Protein AF-A0A329XIX3-F1 (afdb_monomer)

Foldseek 3Di:
DDPPPPADVVNVVVQLVQLLVLVVVCVVPDAPVPDFLVSSQVSGPDHSVVSCVNDVGVLLSLLVNVLVLLVVLLVVLLVQLPDADDPVVVVVSVVVSVVVRVSNVSVVVPDPVVSCVGPNPVSVVVSLVSSQSSLVSQLVSCCVRCVPDDPVVSCVSNDD

Nearest PDB structures (foldseek):
  5gp9-assembly1_A  TM=6.256E-01  e=2.757E-03  Halalkalibacterium halodurans C-125
  3vuq-assembly1_B  TM=6.065E-01  e=2.362E-03  Thermus thermophilus HB8
  4dw6-assembly1_A  TM=6.202E-01  e=1.734E-03  Mycobacterium tuberculosis
  5f27-assembly1_A-2  TM=6.309E-01  e=3.956E-03  Mycobacterium tuberculosis CDC1551
  4g12-assembly1_A  TM=5.996E-01  e=1.364E-02  Mycobacterium tuberculosis

Radius of gyration: 18.63 Å; Cα contacts (8 Å, |Δi|>4): 114; chains: 1; bounding box: 42×37×63 Å

Mean predicted aligned error: 6.27 Å

Solvent-accessible surface area (backbone atoms only — not comparable to full-atom values): 9383 Å² total; per-residue (Å²): 141,84,93,77,75,95,67,52,72,66,57,53,51,51,52,51,51,47,52,40,50,30,41,53,57,47,54,75,78,42,58,76,86,77,60,44,59,70,58,35,26,70,63,38,97,55,58,56,73,59,48,54,73,78,36,90,45,55,62,53,49,48,53,54,42,47,44,54,50,39,55,52,46,36,55,47,52,60,62,72,56,70,63,78,61,55,73,68,58,47,53,50,55,52,49,53,62,51,69,74,34,59,69,59,58,52,53,74,72,50,54,68,70,63,51,38,76,71,56,37,63,67,55,49,52,53,48,55,59,66,41,42,65,31,46,54,46,50,44,51,46,46,47,69,56,43,69,88,55,56,69,72,71,57,49,64,73,70,77,126

Secondary structure (DSSP, 8-state):
---S--S-HHHHHHHHHHHHHHHHHHHHHS-TTT--HHHHHHHSSS-HHHHHHH-SSHHHHHHHHHHHHHHHHHHHHHHHTSS---HHHHHHHHHHHHHT-HHHHHHHHS-HHHHHHHHHHHHHHHHHHHHHHHHHHHHHHHHHH-TTS-HHHHHGGG--

Structure (mmCIF, N/CA/C/O backbone):
data_AF-A0A329XIX3-F1
#
_entry.id   AF-A0A329XIX3-F1
#
loop_
_atom_site.group_PDB
_atom_site.id
_atom_site.type_symbol
_atom_site.label_atom_id
_atom_site.label_alt_id
_atom_site.label_comp_id
_atom_site.label_asym_id
_atom_site.label_entity_id
_atom_site.label_seq_id
_atom_site.pdbx_PDB_ins_code
_atom_site.Cartn_x
_atom_site.Cartn_y
_atom_site.Cartn_z
_atom_site.occupancy
_atom_site.B_iso_or_equiv
_atom_site.auth_seq_id
_atom_site.auth_comp_id
_atom_site.auth_asym_id
_atom_site.auth_atom_id
_atom_site.pdbx_PDB_model_num
ATOM 1 N N . MET A 1 1 ? -2.164 -19.946 37.770 1.00 35.50 1 MET A N 1
ATOM 2 C CA . MET A 1 1 ? -2.635 -20.420 36.449 1.00 35.50 1 MET A CA 1
ATOM 3 C C . MET A 1 1 ? -3.061 -19.169 35.685 1.00 35.50 1 MET A C 1
ATOM 5 O O . MET A 1 1 ? -4.073 -18.601 36.038 1.00 35.50 1 MET A O 1
ATOM 9 N N . GLY A 1 2 ? -2.256 -18.495 34.869 1.00 41.72 2 GLY A N 1
ATOM 10 C CA . GLY A 1 2 ? -1.514 -18.960 33.698 1.00 41.72 2 GLY A CA 1
ATOM 11 C C . GLY A 1 2 ? -2.043 -18.194 32.473 1.00 41.72 2 GLY A C 1
ATOM 12 O O . GLY A 1 2 ? -2.569 -18.816 31.566 1.00 41.72 2 GLY A O 1
ATOM 13 N N . ASN A 1 3 ? -2.002 -16.853 32.491 1.00 47.09 3 ASN A N 1
ATOM 14 C CA . ASN A 1 3 ? -2.608 -15.995 31.458 1.00 47.09 3 ASN A CA 1
ATOM 15 C C . ASN A 1 3 ? -1.539 -15.434 30.501 1.00 47.09 3 ASN A C 1
ATOM 17 O O . ASN A 1 3 ? -1.389 -14.228 30.326 1.00 47.09 3 ASN A O 1
ATOM 21 N N . VAL A 1 4 ? -0.715 -16.328 29.956 1.00 51.81 4 VAL A N 1
ATOM 22 C CA . VAL A 1 4 ? 0.477 -15.993 29.167 1.00 51.81 4 VAL A CA 1
ATOM 23 C C . VAL A 1 4 ? 0.329 -16.710 27.818 1.00 51.81 4 VAL A C 1
ATOM 25 O O . VAL A 1 4 ? 0.392 -17.934 27.807 1.00 51.81 4 VAL A O 1
ATOM 28 N N . ARG A 1 5 ? 0.132 -15.968 26.706 1.00 46.12 5 ARG A N 1
ATOM 29 C CA . ARG A 1 5 ? 0.003 -16.427 25.283 1.00 46.12 5 ARG A CA 1
ATOM 30 C C . ARG A 1 5 ? -1.405 -16.682 24.685 1.00 46.12 5 ARG A C 1
ATOM 32 O O . ARG A 1 5 ? -1.516 -17.436 23.727 1.00 46.12 5 ARG A O 1
ATOM 39 N N . ALA A 1 6 ? -2.482 -16.055 25.165 1.00 47.19 6 ALA A N 1
ATOM 40 C CA . ALA A 1 6 ? -3.853 -16.328 24.675 1.00 47.19 6 ALA A CA 1
ATOM 41 C C . ALA A 1 6 ? -4.229 -15.756 23.278 1.00 47.19 6 ALA A C 1
ATOM 43 O O . ALA A 1 6 ? -5.399 -15.786 22.907 1.00 47.19 6 ALA A O 1
ATOM 44 N N . ARG A 1 7 ? -3.271 -15.243 22.496 1.00 64.88 7 ARG A N 1
ATOM 45 C CA . ARG A 1 7 ? -3.422 -14.978 21.056 1.00 64.88 7 ARG A CA 1
ATOM 46 C C . ARG A 1 7 ? -2.130 -15.391 20.361 1.00 64.88 7 ARG A C 1
ATOM 48 O O . ARG A 1 7 ? -1.067 -14.890 20.716 1.00 64.88 7 ARG A O 1
ATOM 55 N N . THR A 1 8 ? -2.210 -16.319 19.422 1.00 84.12 8 THR A N 1
ATOM 56 C CA . THR A 1 8 ? -1.087 -16.710 18.562 1.00 84.12 8 THR A CA 1
ATOM 57 C C . THR A 1 8 ? -0.770 -15.586 17.571 1.00 84.12 8 THR A C 1
ATOM 59 O O . THR A 1 8 ? -1.658 -14.816 17.197 1.00 84.12 8 THR A O 1
ATOM 62 N N . ASP A 1 9 ? 0.476 -15.494 17.101 1.00 86.69 9 ASP A N 1
ATOM 63 C CA . ASP A 1 9 ? 0.869 -14.502 16.083 1.00 86.69 9 ASP A CA 1
ATOM 64 C C . ASP A 1 9 ? -0.004 -14.601 14.822 1.00 86.69 9 ASP A C 1
ATOM 66 O O . ASP A 1 9 ? -0.338 -13.594 14.199 1.00 86.69 9 ASP A O 1
ATOM 70 N N . ALA A 1 10 ? -0.459 -15.815 14.497 1.00 88.75 10 ALA A N 1
ATOM 71 C CA . ALA A 1 10 ? -1.394 -16.075 13.410 1.00 88.75 10 ALA A CA 1
ATOM 72 C C . ALA A 1 10 ? -2.760 -15.400 13.625 1.00 88.75 10 ALA A C 1
ATOM 74 O O . ALA A 1 10 ? -3.310 -14.814 12.696 1.00 88.75 10 ALA A O 1
ATOM 75 N N . GLU A 1 11 ? -3.305 -15.427 14.844 1.00 89.00 11 GLU A N 1
ATOM 76 C CA . GLU A 1 11 ? -4.566 -14.743 15.159 1.00 89.00 11 GLU A CA 1
ATOM 77 C C . GLU A 1 11 ? -4.406 -13.221 15.115 1.00 89.00 11 GLU A C 1
ATOM 79 O O . GLU A 1 11 ? -5.301 -12.518 14.648 1.00 89.00 11 GLU A O 1
ATOM 84 N N . VAL A 1 12 ? -3.262 -12.698 15.564 1.00 91.25 12 VAL A N 1
ATOM 85 C CA . VAL A 1 12 ? -2.936 -11.268 15.451 1.00 91.25 12 VAL A CA 1
ATOM 86 C C . VAL A 1 12 ? -2.862 -10.849 13.981 1.00 91.25 12 VAL A C 1
ATOM 88 O O . VAL A 1 12 ? -3.491 -9.859 13.603 1.00 91.25 12 VAL A O 1
ATOM 91 N N . ALA A 1 13 ? -2.159 -11.620 13.148 1.00 92.38 13 ALA A N 1
ATOM 92 C CA . ALA A 1 13 ? -2.049 -11.373 11.714 1.00 92.38 13 ALA A CA 1
ATOM 93 C C . ALA A 1 13 ? -3.412 -11.447 11.010 1.00 92.38 13 ALA A C 1
ATOM 95 O O . ALA A 1 13 ? -3.737 -10.563 10.219 1.00 92.38 13 ALA A O 1
ATOM 96 N N . ALA A 1 14 ? -4.245 -12.436 11.349 1.00 94.38 14 ALA A N 1
ATOM 97 C CA . ALA A 1 14 ? -5.592 -12.569 10.801 1.00 94.38 14 ALA A CA 1
ATOM 98 C C . ALA A 1 14 ? -6.477 -11.358 11.139 1.00 94.38 14 ALA A C 1
ATOM 100 O O . ALA A 1 14 ? -7.201 -10.865 10.277 1.00 94.38 14 ALA A O 1
ATOM 101 N N . ARG A 1 15 ? -6.387 -10.827 12.367 1.00 95.81 15 ARG A N 1
ATOM 102 C CA . ARG A 1 15 ? -7.130 -9.614 12.749 1.00 95.81 15 ARG A CA 1
ATOM 103 C C . ARG A 1 15 ? -6.624 -8.362 12.050 1.00 95.81 15 ARG A C 1
ATOM 105 O O . ARG A 1 15 ? -7.443 -7.541 11.651 1.00 95.81 15 ARG A O 1
ATOM 112 N N . ARG A 1 16 ? -5.310 -8.216 11.858 1.00 95.88 16 ARG A N 1
ATOM 113 C CA . ARG A 1 16 ? -4.773 -7.125 11.029 1.00 95.88 16 ARG A CA 1
ATOM 114 C C . ARG A 1 16 ? -5.286 -7.236 9.595 1.00 95.88 16 ARG A C 1
ATOM 116 O O . ARG A 1 16 ? -5.831 -6.264 9.090 1.00 95.88 16 ARG A O 1
ATOM 123 N N . ALA A 1 17 ? -5.207 -8.418 8.983 1.00 96.44 17 ALA A N 1
ATOM 124 C CA . ALA A 1 17 ? -5.696 -8.651 7.624 1.00 96.44 17 ALA A CA 1
ATOM 125 C C . ALA A 1 17 ? -7.179 -8.274 7.465 1.00 96.44 17 ALA A C 1
ATOM 127 O O . ALA A 1 17 ? -7.522 -7.530 6.553 1.00 96.44 17 ALA A O 1
ATOM 128 N N . GLU A 1 18 ? -8.028 -8.685 8.410 1.00 97.50 18 GLU A N 1
ATOM 129 C CA . GLU A 1 18 ? -9.447 -8.318 8.439 1.00 97.50 18 GLU A CA 1
ATOM 130 C C . GLU A 1 18 ? -9.669 -6.795 8.480 1.00 97.50 18 GLU A C 1
ATOM 132 O O . GLU A 1 18 ? -10.504 -6.265 7.747 1.00 97.50 18 GLU A O 1
ATOM 137 N N . ILE A 1 19 ? -8.910 -6.074 9.313 1.00 97.81 19 ILE A N 1
ATOM 138 C CA . ILE A 1 19 ? -8.989 -4.608 9.395 1.00 97.81 19 ILE A CA 1
ATOM 139 C C . ILE A 1 19 ? -8.563 -3.967 8.063 1.00 97.81 19 ILE A C 1
ATOM 141 O O . ILE A 1 19 ? -9.206 -3.016 7.606 1.00 97.81 19 ILE A O 1
ATOM 145 N N . LEU A 1 20 ? -7.515 -4.488 7.417 1.00 97.12 20 LEU A N 1
ATOM 146 C CA . LEU A 1 20 ? -7.054 -3.998 6.115 1.00 97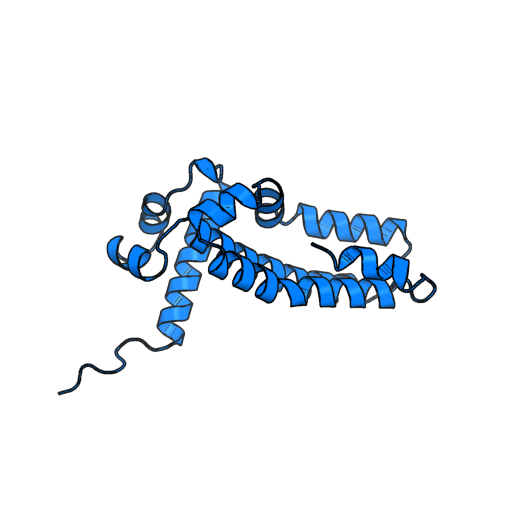.12 20 LEU A CA 1
ATOM 147 C C . LEU A 1 20 ? -8.087 -4.251 5.010 1.00 97.12 20 LEU A C 1
ATOM 149 O O . LEU A 1 20 ? -8.319 -3.369 4.185 1.00 97.12 20 LEU A O 1
ATOM 153 N N . ASP A 1 21 ? -8.752 -5.407 5.016 1.00 97.06 21 ASP A N 1
ATOM 154 C CA . ASP A 1 21 ? -9.814 -5.738 4.059 1.00 97.06 21 ASP A CA 1
ATOM 155 C C . ASP A 1 21 ? -11.035 -4.830 4.229 1.00 97.06 21 ASP A C 1
ATOM 157 O O . ASP A 1 21 ? -11.534 -4.264 3.253 1.00 97.06 21 ASP A O 1
ATOM 161 N N . ALA A 1 22 ? -11.470 -4.606 5.471 1.00 97.12 22 ALA A N 1
ATOM 162 C CA . ALA A 1 22 ? -12.540 -3.662 5.785 1.00 97.12 22 ALA A CA 1
ATOM 163 C C . ALA A 1 22 ? -12.206 -2.234 5.318 1.00 97.12 22 ALA A C 1
ATOM 165 O O . ALA A 1 22 ? -13.065 -1.522 4.789 1.00 97.12 22 ALA A O 1
ATOM 166 N N . THR A 1 23 ? -10.947 -1.826 5.482 1.00 95.75 23 THR A N 1
ATOM 167 C CA . THR A 1 23 ? -10.457 -0.507 5.063 1.00 95.75 23 THR A CA 1
ATOM 168 C C . THR A 1 23 ? -10.412 -0.381 3.543 1.00 95.75 23 THR A C 1
ATOM 170 O O . THR A 1 23 ? -10.933 0.594 3.002 1.00 95.75 23 THR A O 1
ATOM 173 N N . ALA A 1 24 ? -9.881 -1.383 2.838 1.00 94.69 24 ALA A N 1
ATOM 174 C CA . ALA A 1 24 ? -9.869 -1.419 1.376 1.00 94.69 24 ALA A CA 1
ATOM 175 C C . ALA A 1 24 ? -11.291 -1.352 0.793 1.00 94.69 24 ALA A C 1
ATOM 177 O O . ALA A 1 24 ? -11.539 -0.596 -0.145 1.00 94.69 24 ALA A O 1
ATOM 178 N N . ALA A 1 25 ? -12.245 -2.072 1.394 1.00 94.69 25 ALA A N 1
ATOM 179 C CA . ALA A 1 25 ? -13.647 -2.034 0.985 1.00 94.69 25 ALA A CA 1
ATOM 180 C C . ALA A 1 25 ? -14.285 -0.648 1.178 1.00 94.69 25 ALA A C 1
ATOM 182 O O . ALA A 1 25 ? -15.085 -0.219 0.353 1.00 94.69 25 ALA A O 1
ATOM 183 N N . LEU A 1 26 ? -13.940 0.076 2.248 1.00 94.75 26 LEU A N 1
ATOM 184 C CA . LEU A 1 26 ? -14.405 1.456 2.440 1.00 94.75 26 LEU A CA 1
ATOM 185 C C . LEU A 1 26 ? -13.824 2.404 1.390 1.00 94.75 26 LEU A C 1
ATOM 187 O O . LEU A 1 26 ? -14.555 3.209 0.828 1.00 94.75 26 LEU A O 1
ATOM 191 N N . LEU A 1 27 ? -12.533 2.286 1.088 1.00 91.44 27 LEU A N 1
ATOM 192 C CA . LEU A 1 27 ? -11.839 3.152 0.127 1.00 91.44 27 LEU A CA 1
ATOM 193 C C . LEU A 1 27 ? -12.231 2.888 -1.333 1.00 91.44 27 LEU A C 1
ATOM 195 O O . LEU A 1 27 ? -12.040 3.744 -2.198 1.00 91.44 27 LEU A O 1
ATOM 199 N N . ALA A 1 28 ? -12.812 1.722 -1.619 1.00 90.50 2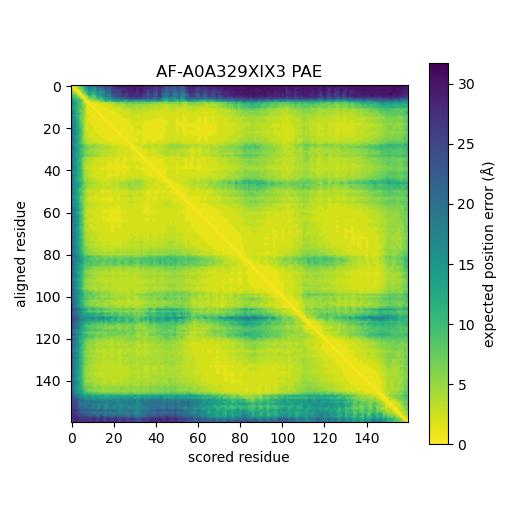8 ALA A N 1
ATOM 200 C CA . ALA A 1 28 ? -13.454 1.461 -2.902 1.00 90.50 28 ALA A CA 1
ATOM 201 C C . ALA A 1 28 ? -14.697 2.350 -3.107 1.00 90.50 28 ALA A C 1
ATOM 203 O O . ALA A 1 28 ? -14.959 2.794 -4.226 1.00 90.50 28 ALA A O 1
ATOM 204 N N . GLU A 1 29 ? -15.418 2.653 -2.026 1.00 90.44 29 GLU A N 1
ATOM 205 C CA . GLU A 1 29 ? -16.708 3.353 -2.031 1.00 90.44 29 GLU A CA 1
ATOM 206 C C . GLU A 1 29 ? -16.591 4.841 -1.652 1.00 90.44 29 GLU A C 1
ATOM 208 O O . GLU A 1 29 ? -17.466 5.633 -1.992 1.00 90.44 29 GLU A O 1
ATOM 213 N N . GLN A 1 30 ? -15.539 5.222 -0.925 1.00 88.75 30 GLN A N 1
ATOM 214 C CA . GLN A 1 30 ? -15.429 6.508 -0.233 1.00 88.75 30 GLN A CA 1
ATOM 215 C C . GLN A 1 30 ? -14.057 7.159 -0.443 1.00 88.75 30 GLN A C 1
ATOM 217 O O . GLN A 1 30 ? -13.062 6.494 -0.738 1.00 88.75 30 GLN A O 1
ATOM 222 N N . GLU A 1 31 ? -13.996 8.477 -0.261 1.00 85.75 31 GLU A N 1
ATOM 223 C CA . GLU A 1 31 ? -12.739 9.228 -0.238 1.00 85.75 31 GLU A CA 1
ATOM 224 C C . GLU A 1 31 ? -11.997 9.016 1.088 1.00 85.75 31 GLU A C 1
ATOM 226 O O . GLU A 1 31 ? -12.612 8.875 2.151 1.00 85.75 31 GLU A O 1
ATOM 231 N N . TYR A 1 32 ? -10.666 9.020 1.033 1.00 86.06 32 TYR A N 1
ATOM 232 C CA . TYR A 1 32 ? -9.779 8.754 2.169 1.00 86.06 32 TYR A CA 1
ATOM 233 C C . TYR A 1 32 ? -10.074 9.645 3.392 1.00 86.06 32 TYR A C 1
ATOM 235 O O . TYR A 1 32 ? -10.076 9.199 4.547 1.00 86.06 32 TYR A O 1
ATOM 243 N N . GLU A 1 33 ? -10.375 10.914 3.141 1.00 86.50 33 GLU A N 1
ATOM 244 C CA . GLU A 1 33 ? -10.675 11.940 4.132 1.00 86.50 33 GLU A CA 1
ATOM 245 C C . GLU A 1 33 ? -11.902 11.560 4.964 1.00 86.50 33 GLU A C 1
ATOM 247 O O . GLU A 1 33 ? -11.910 11.769 6.180 1.00 86.50 33 GLU A O 1
ATOM 252 N N . THR A 1 34 ? -12.891 10.932 4.324 1.00 89.94 34 THR A N 1
ATOM 253 C CA . THR A 1 34 ? -14.181 10.567 4.923 1.00 89.94 34 THR A CA 1
ATOM 254 C C . THR A 1 34 ? -14.137 9.256 5.711 1.00 89.94 34 THR A C 1
ATOM 256 O O . THR A 1 34 ? -14.940 9.052 6.626 1.00 89.94 34 THR A O 1
ATOM 259 N N . VAL A 1 35 ? -13.165 8.384 5.424 1.00 92.56 35 VAL A N 1
ATOM 260 C CA . VAL A 1 35 ? -12.969 7.132 6.164 1.00 92.56 35 VAL A CA 1
ATOM 261 C C . VAL A 1 35 ? -12.508 7.436 7.592 1.00 92.56 35 VAL A C 1
ATOM 263 O O . VAL A 1 35 ? -11.664 8.301 7.835 1.00 92.56 35 VAL A O 1
ATOM 266 N N . THR A 1 36 ? -13.057 6.702 8.564 1.00 94.69 36 THR A N 1
ATOM 267 C CA . THR A 1 36 ? -12.702 6.810 9.988 1.00 94.69 36 THR A CA 1
ATOM 268 C C . THR A 1 36 ? -12.455 5.432 10.595 1.00 94.69 36 THR A C 1
ATOM 270 O O . THR A 1 36 ? -13.060 4.449 10.168 1.00 94.69 36 THR A O 1
ATOM 273 N N . LEU A 1 37 ? -11.652 5.354 11.665 1.00 94.69 37 LEU A N 1
ATOM 274 C CA . LEU A 1 37 ? -11.482 4.110 12.435 1.00 94.69 37 LEU A CA 1
ATOM 275 C C . LEU A 1 37 ? -12.812 3.549 12.957 1.00 94.69 37 LEU A C 1
ATOM 277 O O . LEU A 1 37 ? -12.988 2.338 13.044 1.00 94.69 37 LEU A O 1
ATOM 281 N N . ALA A 1 38 ? -13.775 4.418 13.274 1.00 95.56 38 ALA A N 1
ATOM 282 C CA . ALA A 1 38 ? -15.105 3.989 13.687 1.00 95.56 38 ALA A CA 1
ATOM 283 C C . ALA A 1 38 ? -15.881 3.316 12.542 1.00 95.56 38 ALA A C 1
ATOM 285 O O . ALA A 1 38 ? -16.578 2.333 12.785 1.00 95.56 38 ALA A O 1
ATOM 286 N N . ALA A 1 39 ? -15.767 3.829 11.313 1.00 96.38 39 ALA A N 1
ATOM 287 C CA . ALA A 1 39 ? -16.365 3.212 10.131 1.00 96.38 39 ALA A CA 1
ATOM 288 C C . ALA A 1 39 ? -15.687 1.878 9.787 1.00 96.38 39 ALA A C 1
ATOM 290 O O . ALA A 1 39 ? -16.388 0.902 9.529 1.00 96.38 39 ALA A O 1
ATOM 291 N N . ILE A 1 40 ? -14.353 1.813 9.873 1.00 96.69 40 ILE A N 1
ATOM 292 C CA . ILE A 1 40 ? -13.580 0.574 9.691 1.00 96.69 40 ILE A CA 1
ATOM 293 C C . ILE A 1 40 ? -14.046 -0.479 10.700 1.00 96.69 40 ILE A C 1
ATOM 295 O O . ILE A 1 40 ? -14.461 -1.566 10.313 1.00 96.69 40 ILE A O 1
ATOM 299 N N . ALA A 1 41 ? -14.097 -0.124 11.986 1.00 95.88 41 ALA A N 1
ATOM 300 C CA . ALA A 1 41 ? -14.531 -1.037 13.035 1.00 95.88 41 ALA A CA 1
ATOM 301 C C . ALA A 1 41 ? -15.958 -1.568 12.850 1.00 95.88 41 ALA A C 1
ATOM 303 O O . ALA A 1 41 ? -16.230 -2.700 13.232 1.00 95.88 41 ALA A O 1
ATOM 304 N N . LYS A 1 42 ? -16.865 -0.784 12.251 1.00 96.31 42 LYS A N 1
ATOM 305 C CA . LYS A 1 42 ? -18.225 -1.244 11.924 1.00 96.31 42 LYS A CA 1
ATOM 306 C C . LYS A 1 42 ? -18.256 -2.304 10.818 1.00 96.31 42 LYS A C 1
ATOM 308 O O . LYS A 1 42 ? -19.228 -3.050 10.762 1.00 96.31 42 LYS A O 1
ATOM 313 N N . LYS A 1 43 ? -17.251 -2.349 9.935 1.00 96.19 43 LYS A N 1
ATOM 314 C CA . LYS A 1 43 ? -17.127 -3.370 8.882 1.00 96.19 43 LYS A CA 1
ATOM 315 C C . LYS A 1 43 ? -16.365 -4.622 9.352 1.00 96.19 43 LYS A C 1
ATOM 317 O O . LYS A 1 43 ? -16.424 -5.637 8.666 1.00 96.19 43 LYS A O 1
ATOM 322 N N . CYS A 1 44 ? -15.692 -4.580 10.502 1.00 96.31 44 CYS A N 1
ATOM 323 C CA . CYS A 1 44 ? -15.017 -5.743 11.081 1.00 96.31 44 CYS A CA 1
ATOM 324 C C . CYS A 1 44 ? -15.971 -6.606 11.930 1.00 96.31 44 CYS A C 1
ATOM 326 O O . CYS A 1 44 ? -16.942 -6.121 12.504 1.00 96.31 44 CYS A O 1
ATOM 328 N N . SER A 1 45 ? -15.640 -7.886 12.088 1.00 94.75 45 SER A N 1
ATOM 329 C CA . SER A 1 45 ? -16.295 -8.830 13.007 1.00 94.75 45 SER A CA 1
ATOM 330 C C . SER A 1 45 ? -15.904 -8.631 14.478 1.00 94.75 45 SER A C 1
ATOM 332 O O . SER 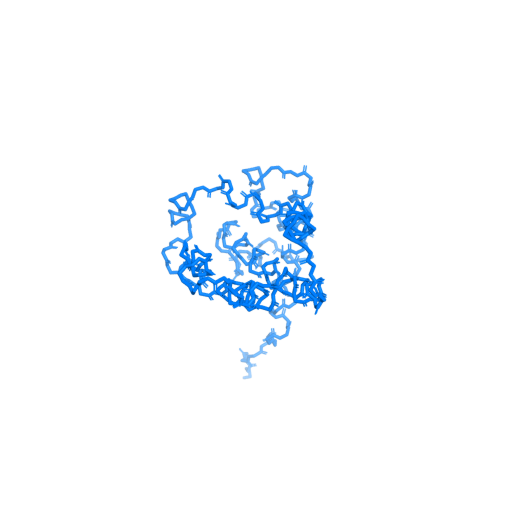A 1 45 ? -16.530 -9.205 15.370 1.00 94.75 45 SER A O 1
ATOM 334 N N . ILE A 1 46 ? -14.863 -7.838 14.751 1.00 90.69 46 ILE A N 1
ATOM 335 C CA . ILE A 1 46 ? -14.388 -7.538 16.107 1.00 90.69 46 ILE A CA 1
ATOM 336 C C . ILE A 1 46 ? -15.004 -6.261 16.671 1.00 90.69 46 ILE A C 1
ATOM 338 O O . ILE A 1 46 ? -15.325 -5.317 15.953 1.00 90.69 46 ILE A O 1
ATOM 342 N N . ALA A 1 47 ? -15.117 -6.209 17.999 1.00 89.00 47 ALA A N 1
ATOM 343 C CA . ALA A 1 47 ? -15.638 -5.042 18.692 1.00 89.00 47 ALA A CA 1
ATOM 344 C C . ALA A 1 47 ? -14.774 -3.797 18.438 1.00 89.00 47 ALA A C 1
ATOM 346 O O . ALA A 1 47 ? -13.547 -3.870 18.355 1.00 89.00 47 ALA A O 1
ATOM 347 N N . ARG A 1 48 ? -15.413 -2.623 18.414 1.00 89.88 48 ARG A N 1
ATOM 348 C CA . ARG A 1 48 ? -14.743 -1.339 18.171 1.00 89.88 48 ARG A CA 1
ATOM 349 C C . ARG A 1 48 ? -13.503 -1.106 19.052 1.00 89.88 48 ARG A C 1
ATOM 351 O O . ARG A 1 48 ? -12.469 -0.795 18.469 1.00 89.88 48 ARG A O 1
ATOM 358 N N . PRO A 1 49 ? -13.525 -1.311 20.388 1.00 92.25 49 PRO A N 1
ATOM 359 C CA . PRO A 1 49 ? -12.323 -1.170 21.218 1.00 92.25 49 PRO A CA 1
ATOM 360 C C . PRO A 1 49 ? -11.170 -2.084 20.788 1.00 92.25 49 PRO A C 1
ATOM 362 O O . PRO A 1 49 ? -10.013 -1.704 20.911 1.00 92.25 49 PRO A O 1
ATOM 365 N N . SER A 1 50 ? -11.470 -3.263 20.227 1.00 90.88 50 SER A N 1
ATOM 366 C CA . SER A 1 50 ? -10.444 -4.174 19.724 1.00 90.88 50 SER A CA 1
ATOM 367 C C . SER A 1 50 ? -9.689 -3.600 18.532 1.00 90.88 50 SER A C 1
ATOM 369 O O . SER A 1 50 ? -8.482 -3.778 18.485 1.00 90.88 50 SER A O 1
ATOM 371 N N . VAL A 1 51 ? -10.344 -2.880 17.615 1.00 92.69 51 VAL A N 1
ATOM 372 C CA . VAL A 1 51 ? -9.660 -2.224 16.481 1.00 92.69 51 VAL A CA 1
ATOM 373 C C . VAL A 1 51 ? -8.669 -1.166 16.969 1.00 92.69 51 VAL A C 1
ATOM 375 O O . VAL A 1 51 ? -7.538 -1.137 16.494 1.00 92.69 51 VAL A O 1
ATOM 378 N N . TYR A 1 52 ? -9.047 -0.376 17.980 1.00 92.81 52 TYR A N 1
ATOM 379 C CA . TYR A 1 52 ? -8.157 0.623 18.590 1.00 92.81 52 TYR A CA 1
ATOM 380 C C . TYR A 1 52 ? -6.951 0.010 19.322 1.00 92.81 52 TYR A C 1
ATOM 382 O O . TYR A 1 52 ? -5.987 0.716 19.594 1.00 92.81 52 TYR A O 1
ATOM 390 N N . HIS A 1 53 ? -6.971 -1.292 19.636 1.00 92.25 53 HIS A N 1
ATOM 391 C CA . HIS A 1 53 ? -5.786 -1.991 20.144 1.00 92.25 53 HIS A CA 1
ATOM 392 C C . HIS A 1 53 ? -4.779 -2.358 19.045 1.00 92.25 53 HIS A C 1
ATOM 394 O O . HIS A 1 53 ? -3.625 -2.623 19.366 1.00 92.25 53 HIS A O 1
ATOM 400 N N . TYR A 1 54 ? -5.198 -2.408 17.776 1.00 93.25 54 TYR A N 1
ATOM 401 C CA . TYR A 1 54 ? -4.306 -2.687 16.644 1.00 93.25 54 TYR A CA 1
ATOM 402 C C . TYR A 1 54 ? -3.779 -1.413 15.984 1.00 93.25 54 TYR A C 1
ATOM 404 O O . TYR A 1 54 ? -2.643 -1.422 15.514 1.00 93.25 54 TYR A O 1
ATOM 412 N N . TYR A 1 55 ? -4.597 -0.357 15.954 1.00 93.69 55 TYR A N 1
ATOM 413 C CA . TYR A 1 55 ? -4.298 0.900 15.273 1.00 93.69 55 TYR A CA 1
ATOM 414 C C . TYR A 1 55 ? -4.775 2.096 16.094 1.00 93.69 55 TYR A C 1
ATOM 416 O O . TYR A 1 55 ? -5.952 2.175 16.461 1.00 93.69 55 TYR A O 1
ATOM 424 N N . ALA A 1 56 ? -3.874 3.041 16.351 1.00 90.88 56 ALA A N 1
ATOM 425 C CA . ALA A 1 56 ? -4.186 4.280 17.052 1.00 90.88 56 ALA A CA 1
ATOM 426 C C . ALA A 1 56 ? -4.858 5.299 16.121 1.00 90.88 56 ALA A C 1
ATOM 428 O O . ALA A 1 56 ? -5.747 6.044 16.543 1.00 90.88 56 ALA A O 1
ATOM 429 N N . THR A 1 57 ? -4.471 5.307 14.842 1.00 91.56 57 THR A N 1
ATOM 430 C CA . THR A 1 57 ? -4.976 6.246 13.829 1.00 91.56 57 THR A CA 1
ATOM 431 C C . THR A 1 57 ? -5.403 5.526 12.551 1.00 91.56 57 THR A C 1
ATOM 433 O O . THR A 1 57 ? -5.033 4.3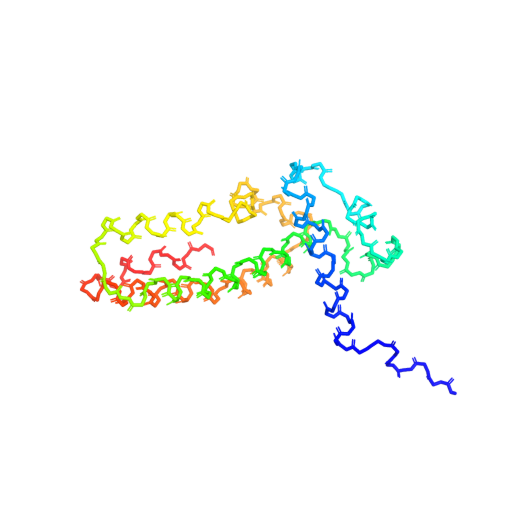78 12.309 1.00 91.56 57 THR A O 1
ATOM 436 N N . LYS A 1 58 ? -6.218 6.185 11.713 1.00 91.12 58 LYS A N 1
ATOM 437 C CA . LYS A 1 58 ? -6.581 5.619 10.401 1.00 91.12 58 LYS A CA 1
ATOM 438 C C . LYS A 1 58 ? -5.387 5.622 9.445 1.00 91.12 58 LYS A C 1
ATOM 440 O O . LYS A 1 58 ? -5.304 4.764 8.576 1.00 91.12 58 LYS A O 1
ATOM 445 N N . GLU A 1 59 ? -4.474 6.570 9.628 1.00 91.31 59 GLU A N 1
ATOM 446 C CA . GLU A 1 59 ? -3.235 6.707 8.874 1.00 91.31 59 GLU A CA 1
ATOM 447 C C . GLU A 1 59 ? -2.344 5.475 9.042 1.00 91.31 59 GLU A C 1
ATOM 449 O O . GLU A 1 59 ? -1.846 4.962 8.049 1.00 91.31 59 GLU A O 1
ATOM 454 N N . GLU A 1 60 ? -2.216 4.927 10.254 1.00 91.75 60 GLU A N 1
ATOM 455 C CA . GLU A 1 60 ? -1.476 3.674 10.473 1.00 91.75 60 GLU A CA 1
ATOM 456 C C . GLU A 1 60 ? -2.097 2.493 9.713 1.00 91.75 60 GLU A C 1
ATOM 458 O O . GLU A 1 60 ? -1.380 1.719 9.079 1.00 91.75 60 GLU A O 1
ATOM 463 N N . VAL A 1 61 ? -3.434 2.377 9.711 1.00 93.81 61 VAL A N 1
ATOM 464 C CA . VAL A 1 61 ? -4.137 1.351 8.917 1.00 93.81 61 VAL A CA 1
ATOM 465 C C . VAL A 1 61 ? -3.833 1.530 7.432 1.00 93.81 61 VAL A C 1
ATOM 467 O O . VAL A 1 61 ? -3.643 0.560 6.702 1.00 93.81 61 VAL A O 1
ATOM 470 N N . TYR A 1 62 ? -3.790 2.782 6.982 1.00 91.12 62 TYR A N 1
ATOM 471 C CA . TYR A 1 62 ? -3.542 3.122 5.593 1.00 91.12 62 TYR A CA 1
ATOM 472 C C . TYR A 1 62 ? -2.101 2.816 5.172 1.00 91.12 62 TYR A C 1
ATOM 474 O O . TYR A 1 62 ? -1.898 2.242 4.105 1.00 91.12 62 TYR A O 1
ATOM 482 N N . LEU A 1 63 ? -1.108 3.106 6.021 1.00 91.12 63 LEU A N 1
ATOM 483 C CA . LEU A 1 63 ? 0.287 2.725 5.784 1.00 91.12 63 LEU A CA 1
ATOM 484 C C . LEU A 1 63 ? 0.440 1.202 5.677 1.00 91.12 63 LEU A C 1
ATOM 486 O O . LEU A 1 63 ? 1.084 0.727 4.745 1.00 91.12 63 LEU A O 1
ATOM 490 N N . ASP A 1 64 ? -0.181 0.427 6.569 1.00 93.88 64 ASP A N 1
ATOM 491 C CA . ASP A 1 64 ? -0.147 -1.041 6.499 1.00 93.88 64 ASP A CA 1
ATOM 492 C C . ASP A 1 64 ? -0.850 -1.577 5.241 1.00 93.88 64 ASP A C 1
ATOM 494 O O . ASP A 1 64 ? -0.347 -2.489 4.576 1.00 93.88 64 ASP A O 1
ATOM 498 N N . LEU A 1 65 ? -1.991 -0.987 4.868 1.00 94.06 65 LEU A N 1
ATOM 499 C CA . LEU A 1 65 ? -2.696 -1.330 3.632 1.00 94.06 65 LEU A CA 1
ATOM 500 C C . LEU A 1 65 ? -1.812 -1.060 2.408 1.00 94.06 65 LEU A C 1
ATOM 502 O O . LEU A 1 65 ? -1.721 -1.885 1.504 1.00 94.06 65 LEU A O 1
ATOM 506 N N . MET A 1 66 ? -1.099 0.061 2.409 1.00 90.88 66 MET A N 1
ATOM 507 C CA . MET A 1 66 ? -0.166 0.431 1.353 1.00 90.88 66 MET A CA 1
ATOM 508 C C . MET A 1 66 ? 1.030 -0.518 1.265 1.00 90.88 66 MET A C 1
ATOM 510 O O . MET A 1 66 ? 1.395 -0.918 0.159 1.00 90.88 66 MET A O 1
ATOM 514 N N . ARG A 1 67 ? 1.604 -0.952 2.398 1.00 92.69 67 ARG A N 1
ATOM 515 C CA . ARG A 1 67 ? 2.663 -1.984 2.417 1.00 92.69 67 ARG A CA 1
ATOM 516 C C . ARG A 1 67 ? 2.191 -3.259 1.715 1.00 92.69 67 ARG A C 1
ATOM 518 O O . ARG A 1 67 ? 2.909 -3.808 0.878 1.00 92.69 67 ARG A O 1
ATOM 525 N N . ARG A 1 68 ? 0.957 -3.697 1.998 1.00 94.38 68 ARG A N 1
ATOM 526 C CA . ARG A 1 68 ? 0.336 -4.858 1.339 1.00 94.38 68 ARG A CA 1
ATOM 527 C C . ARG A 1 68 ? 0.218 -4.664 -0.175 1.00 94.38 68 ARG A C 1
ATOM 529 O O . ARG A 1 68 ? 0.559 -5.574 -0.931 1.00 94.38 68 ARG A O 1
ATOM 536 N N . GLU A 1 69 ? -0.218 -3.488 -0.620 1.00 94.06 69 GLU A N 1
ATOM 537 C CA . GLU A 1 69 ? -0.363 -3.186 -2.047 1.00 94.06 69 GLU A CA 1
ATOM 538 C C . GLU A 1 69 ? 0.981 -3.102 -2.782 1.00 94.06 69 GLU A C 1
ATOM 540 O O . GLU A 1 69 ? 1.103 -3.648 -3.878 1.00 94.06 69 GLU A O 1
ATOM 545 N N . TYR A 1 70 ? 2.014 -2.504 -2.181 1.00 93.81 70 TYR A N 1
ATOM 546 C CA . TYR A 1 70 ? 3.365 -2.484 -2.756 1.00 93.81 70 TYR A CA 1
ATOM 547 C C . TYR A 1 70 ? 3.966 -3.887 -2.875 1.00 93.81 70 TYR A C 1
ATOM 549 O O . TYR A 1 70 ? 4.561 -4.215 -3.903 1.00 93.81 70 TYR A O 1
ATOM 557 N N . ALA A 1 71 ? 3.773 -4.748 -1.872 1.00 94.38 71 ALA A N 1
ATOM 558 C CA . ALA A 1 71 ? 4.229 -6.137 -1.929 1.00 94.38 71 ALA A CA 1
ATOM 559 C C . ALA A 1 71 ? 3.523 -6.932 -3.047 1.00 94.38 71 ALA A C 1
ATOM 561 O O . ALA A 1 71 ? 4.161 -7.685 -3.796 1.00 94.38 71 ALA A O 1
ATOM 562 N N . ALA A 1 72 ? 2.211 -6.732 -3.203 1.00 94.69 72 ALA A N 1
ATOM 563 C CA . ALA A 1 72 ? 1.448 -7.311 -4.304 1.00 94.69 72 ALA A CA 1
ATOM 564 C C . ALA A 1 72 ? 1.926 -6.775 -5.664 1.00 94.69 72 ALA A C 1
ATOM 566 O O . ALA A 1 72 ? 2.085 -7.551 -6.609 1.00 94.69 72 ALA A O 1
ATOM 567 N N . TRP A 1 73 ? 2.215 -5.474 -5.759 1.00 95.56 73 TRP A N 1
ATOM 568 C CA . TRP A 1 73 ? 2.695 -4.849 -6.989 1.00 95.56 73 TRP A CA 1
ATOM 569 C C . TRP A 1 73 ? 4.085 -5.338 -7.385 1.00 95.56 73 TRP A C 1
ATOM 571 O O . TRP A 1 73 ? 4.288 -5.693 -8.542 1.00 95.56 73 TRP A O 1
ATOM 581 N N . ALA A 1 74 ? 5.007 -5.471 -6.427 1.00 94.50 74 ALA A N 1
ATOM 582 C CA . ALA A 1 74 ? 6.333 -6.045 -6.658 1.00 94.50 74 ALA A CA 1
ATOM 583 C C . ALA A 1 74 ? 6.230 -7.447 -7.284 1.00 94.50 74 ALA A C 1
ATOM 585 O O . ALA A 1 74 ? 6.924 -7.777 -8.246 1.00 94.50 74 ALA A O 1
ATOM 586 N N . THR A 1 75 ? 5.308 -8.268 -6.776 1.00 95.56 75 THR A N 1
ATOM 587 C CA . THR A 1 75 ? 5.050 -9.607 -7.324 1.00 95.56 75 THR A CA 1
ATOM 588 C C . THR A 1 75 ? 4.482 -9.542 -8.740 1.00 95.56 75 THR A C 1
ATOM 590 O O . THR A 1 75 ? 4.919 -10.292 -9.614 1.00 95.56 75 THR A O 1
ATOM 593 N N . GLU A 1 76 ? 3.543 -8.633 -8.991 1.00 95.19 76 GLU A N 1
ATOM 594 C CA . GLU A 1 76 ? 2.947 -8.435 -10.309 1.00 95.19 76 GLU A CA 1
ATOM 595 C C . GLU A 1 76 ? 3.982 -7.991 -11.351 1.00 95.19 76 GLU A C 1
ATOM 597 O O . GLU A 1 76 ? 4.097 -8.638 -12.393 1.00 95.19 76 GLU A O 1
ATOM 602 N N . ILE A 1 77 ? 4.767 -6.941 -11.079 1.00 94.81 77 ILE A N 1
ATOM 603 C CA . ILE A 1 77 ? 5.756 -6.424 -12.039 1.00 94.81 77 ILE A CA 1
ATOM 604 C C . ILE A 1 77 ? 6.833 -7.471 -12.335 1.00 94.81 77 ILE A C 1
ATOM 606 O O . ILE A 1 77 ? 7.215 -7.662 -13.493 1.00 94.81 77 ILE A O 1
ATOM 610 N N . ARG A 1 78 ? 7.250 -8.247 -11.325 1.00 93.94 78 ARG A N 1
ATOM 611 C CA . ARG A 1 78 ? 8.190 -9.358 -11.508 1.00 93.94 78 ARG A CA 1
ATOM 612 C C . ARG A 1 78 ? 7.686 -10.350 -12.549 1.00 93.94 78 ARG A C 1
ATOM 614 O O . ARG A 1 78 ? 8.467 -10.827 -13.375 1.00 93.94 78 ARG A O 1
ATOM 621 N N . VAL A 1 79 ? 6.392 -10.677 -12.500 1.00 94.19 79 VAL A N 1
ATOM 622 C CA . VAL A 1 79 ? 5.745 -11.631 -13.410 1.00 94.19 79 VAL A CA 1
ATOM 623 C C . VAL A 1 79 ? 5.472 -11.014 -14.780 1.00 94.19 79 VAL A C 1
ATOM 625 O O . VAL A 1 79 ? 5.772 -11.650 -15.792 1.00 94.19 79 VAL A O 1
ATOM 628 N N . ARG A 1 80 ? 4.947 -9.787 -14.818 1.00 94.31 80 AR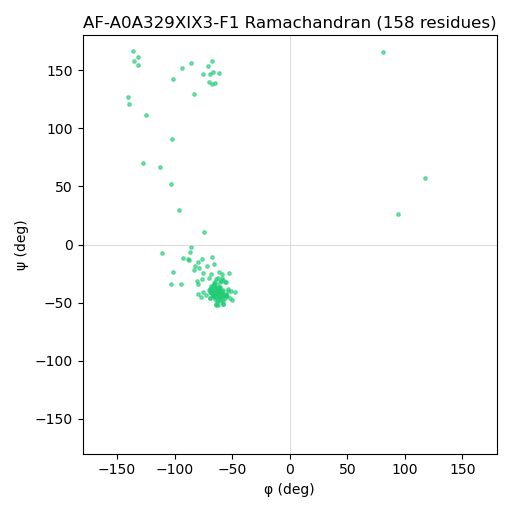G A N 1
ATOM 629 C CA . ARG A 1 80 ? 4.565 -9.070 -16.041 1.00 94.31 80 ARG A CA 1
ATOM 630 C C . ARG A 1 80 ? 5.773 -8.813 -16.946 1.00 94.31 80 ARG A C 1
ATOM 632 O O . ARG A 1 80 ? 5.722 -9.089 -18.141 1.00 94.31 80 ARG A O 1
ATOM 639 N N . PHE A 1 81 ? 6.906 -8.405 -16.374 1.00 95.12 81 PHE A N 1
ATOM 640 C CA . PHE A 1 81 ? 8.101 -8.011 -17.129 1.00 95.12 81 PHE A CA 1
ATOM 641 C C . PHE A 1 81 ? 9.145 -9.125 -17.295 1.00 95.12 81 PHE A C 1
ATOM 643 O O . PHE A 1 81 ? 10.344 -8.836 -17.372 1.00 95.12 81 PHE A O 1
ATOM 650 N N . LYS A 1 82 ? 8.734 -10.402 -17.333 1.00 92.25 82 LYS A N 1
ATOM 651 C CA . LYS A 1 82 ? 9.648 -11.551 -17.531 1.00 92.25 82 LYS A CA 1
ATOM 652 C C . LYS A 1 82 ? 10.317 -11.573 -18.908 1.00 92.25 82 LYS A C 1
ATOM 654 O O . LYS A 1 82 ? 11.448 -12.034 -19.033 1.00 92.25 82 LYS A O 1
ATOM 659 N N . ARG A 1 83 ? 9.614 -11.096 -19.936 1.00 91.62 83 ARG A N 1
ATOM 660 C CA . ARG A 1 83 ? 10.064 -11.052 -21.336 1.00 91.62 83 ARG A CA 1
ATOM 661 C C . ARG A 1 83 ? 10.524 -9.638 -21.680 1.00 91.62 83 ARG A C 1
ATOM 663 O O . ARG A 1 83 ? 9.890 -8.683 -21.240 1.00 91.62 83 ARG A O 1
ATOM 670 N N . ARG A 1 84 ? 11.584 -9.509 -22.488 1.00 91.31 84 ARG A N 1
ATOM 671 C CA . ARG A 1 84 ? 11.991 -8.205 -23.029 1.00 91.31 84 ARG A CA 1
ATOM 672 C C . ARG A 1 84 ? 10.922 -7.652 -23.966 1.00 91.31 84 ARG A C 1
ATOM 674 O O . ARG A 1 84 ? 10.363 -8.398 -24.766 1.00 91.31 84 ARG A O 1
ATOM 681 N N . MET A 1 85 ? 10.677 -6.356 -23.867 1.00 94.38 85 MET A N 1
ATOM 682 C CA . MET A 1 85 ? 9.705 -5.636 -24.683 1.00 94.38 85 MET A CA 1
ATOM 683 C C . MET A 1 85 ? 10.276 -4.302 -25.167 1.00 94.38 85 MET A C 1
ATOM 685 O O . MET A 1 85 ? 11.326 -3.851 -24.702 1.00 94.38 85 MET A O 1
ATOM 689 N N . GLY A 1 86 ? 9.605 -3.685 -26.140 1.00 92.31 86 GLY A N 1
ATOM 690 C CA . GLY A 1 86 ? 9.967 -2.347 -26.605 1.00 92.31 86 GLY A CA 1
ATOM 691 C C . GLY A 1 86 ? 9.705 -1.286 -25.531 1.00 92.31 86 GLY A C 1
ATOM 692 O O . GLY A 1 86 ? 8.874 -1.483 -24.650 1.00 92.31 86 GLY A O 1
ATOM 693 N N . ARG A 1 87 ? 10.378 -0.129 -25.619 1.00 91.25 87 ARG A N 1
ATOM 694 C CA . ARG A 1 87 ? 10.212 0.981 -24.654 1.00 91.25 87 ARG A CA 1
ATOM 695 C C . ARG A 1 87 ? 8.756 1.421 -24.493 1.00 91.25 87 ARG A C 1
ATOM 697 O O . ARG A 1 87 ? 8.305 1.629 -23.377 1.00 91.25 87 ARG A O 1
ATOM 704 N N . GLU A 1 88 ? 8.030 1.553 -25.599 1.00 93.94 88 GLU A N 1
ATOM 705 C CA . GLU A 1 88 ? 6.634 1.995 -25.566 1.00 93.94 88 GLU A CA 1
ATOM 706 C C . GLU A 1 88 ? 5.719 0.962 -24.892 1.00 93.94 88 GLU A C 1
ATOM 708 O O . GLU A 1 88 ? 4.910 1.324 -24.041 1.00 93.94 88 GLU A O 1
ATOM 713 N N . GLU A 1 89 ? 5.890 -0.321 -25.226 1.00 95.56 89 GLU A N 1
ATOM 714 C CA . GLU A 1 89 ? 5.167 -1.429 -24.590 1.00 95.56 89 GLU A CA 1
ATOM 715 C C . GLU A 1 89 ? 5.478 -1.479 -23.089 1.00 95.56 89 GLU A C 1
ATOM 717 O O . GLU A 1 89 ? 4.558 -1.541 -22.282 1.00 95.56 89 GLU A O 1
ATOM 722 N N . PHE A 1 90 ? 6.751 -1.334 -22.705 1.00 94.56 90 PHE A N 1
ATOM 723 C CA . PHE A 1 90 ? 7.162 -1.271 -21.302 1.00 94.56 90 PHE A CA 1
ATOM 724 C C . PHE A 1 90 ? 6.478 -0.139 -20.538 1.00 94.56 90 PHE A C 1
ATOM 726 O O . PHE A 1 90 ? 5.901 -0.377 -19.478 1.00 94.56 90 PHE A O 1
ATOM 733 N N . CYS A 1 91 ? 6.529 1.088 -21.066 1.00 93.19 91 CYS A N 1
ATOM 734 C CA . CYS A 1 91 ? 5.914 2.242 -20.416 1.00 93.19 91 CYS A CA 1
ATOM 735 C C . CYS A 1 91 ? 4.402 2.062 -20.263 1.00 93.19 91 CYS A C 1
ATOM 737 O O . CYS A 1 91 ? 3.855 2.395 -19.214 1.00 93.19 91 CYS A O 1
ATOM 739 N N . ARG A 1 92 ? 3.739 1.512 -21.287 1.00 95.56 92 ARG A N 1
ATOM 740 C CA . ARG A 1 92 ? 2.302 1.230 -21.262 1.00 95.56 92 ARG A CA 1
ATOM 741 C C . ARG A 1 92 ? 1.957 0.188 -20.202 1.00 95.56 92 ARG A C 1
ATOM 743 O O . ARG A 1 92 ? 1.146 0.461 -19.330 1.00 95.56 92 ARG A O 1
ATOM 750 N N . GLU A 1 93 ? 2.638 -0.954 -20.212 1.00 95.56 93 GLU A N 1
ATOM 751 C CA . GLU A 1 93 ? 2.419 -2.039 -19.249 1.00 95.56 93 GLU A CA 1
ATOM 752 C C . GLU A 1 93 ? 2.707 -1.611 -17.803 1.00 95.56 93 GLU A C 1
ATOM 754 O O . GLU A 1 93 ? 2.007 -2.020 -16.873 1.00 95.56 93 GLU A O 1
ATOM 759 N N . LEU A 1 94 ? 3.727 -0.772 -17.592 1.00 93.88 94 LEU A N 1
ATOM 760 C CA . LEU A 1 94 ? 4.052 -0.244 -16.269 1.00 93.88 94 LEU A CA 1
ATOM 761 C C . LEU A 1 94 ? 2.969 0.727 -15.794 1.00 93.88 94 LEU A C 1
ATOM 763 O O . LEU A 1 94 ? 2.502 0.597 -14.660 1.00 93.88 94 LEU A O 1
ATOM 767 N N . ALA A 1 95 ? 2.538 1.647 -16.662 1.00 93.31 95 ALA A N 1
ATOM 768 C CA . ALA A 1 95 ? 1.447 2.572 -16.375 1.00 93.31 95 ALA A CA 1
ATOM 769 C C . ALA A 1 95 ? 0.147 1.820 -16.059 1.00 93.31 95 ALA A C 1
ATOM 771 O O . ALA A 1 95 ? -0.471 2.094 -15.034 1.00 93.31 95 ALA A O 1
ATOM 772 N N . ASP A 1 96 ? -0.216 0.817 -16.858 1.00 94.31 96 ASP A N 1
ATOM 773 C CA . ASP A 1 96 ? -1.413 -0.001 -16.642 1.00 94.31 96 ASP A CA 1
ATOM 774 C C . ASP A 1 96 ? -1.356 -0.752 -15.302 1.00 94.31 96 ASP A C 1
ATOM 776 O O . ASP A 1 96 ? -2.355 -0.817 -14.580 1.00 94.31 96 ASP A O 1
ATOM 780 N N . SER A 1 97 ? -0.180 -1.267 -14.917 1.00 93.94 97 SER A N 1
ATOM 781 C CA . SER A 1 97 ? 0.003 -1.923 -13.613 1.00 93.94 97 SER A CA 1
ATOM 782 C C . SER A 1 97 ? -0.183 -0.970 -12.421 1.00 93.94 97 SER A C 1
ATOM 784 O O . SER A 1 97 ? -0.671 -1.386 -11.372 1.00 93.94 97 SER A O 1
ATOM 786 N N . LEU A 1 98 ? 0.161 0.315 -12.580 1.00 91.12 98 LEU A N 1
ATOM 787 C CA . LEU A 1 98 ? -0.046 1.346 -11.559 1.00 91.12 98 LEU A CA 1
ATOM 788 C C . LEU A 1 98 ? -1.497 1.847 -11.543 1.00 91.12 98 LEU A C 1
ATOM 790 O O . LEU A 1 98 ? -2.077 2.014 -10.472 1.00 91.12 98 LEU A O 1
ATOM 794 N N . LEU A 1 99 ? -2.104 2.068 -12.713 1.00 90.06 99 LEU A N 1
ATOM 795 C CA . LEU A 1 99 ? -3.478 2.572 -12.838 1.00 90.06 99 LEU A CA 1
ATOM 796 C C . LEU A 1 99 ? -4.511 1.615 -12.228 1.00 90.06 99 LEU A C 1
ATOM 798 O O . LEU A 1 99 ? -5.525 2.064 -11.696 1.00 90.06 99 LEU A O 1
ATOM 802 N N . GLY A 1 100 ? -4.225 0.311 -12.217 1.00 85.69 100 GLY A N 1
ATOM 803 C CA . GLY A 1 100 ? -5.033 -0.682 -11.504 1.00 85.69 100 GLY A CA 1
ATOM 804 C C . GLY A 1 100 ? -4.990 -0.565 -9.973 1.00 85.69 100 GLY A C 1
ATOM 805 O O . GLY A 1 100 ? -5.786 -1.206 -9.288 1.00 85.69 100 GLY A O 1
ATOM 806 N N . ARG A 1 101 ? -4.089 0.247 -9.406 1.00 89.62 101 ARG A N 1
ATOM 807 C CA . ARG A 1 101 ? -3.800 0.307 -7.964 1.00 89.62 101 ARG A CA 1
ATOM 808 C C . ARG A 1 101 ? -4.228 1.639 -7.362 1.00 89.62 101 ARG A C 1
ATOM 810 O O . ARG A 1 101 ? -3.412 2.420 -6.874 1.00 89.62 101 ARG A O 1
ATOM 817 N N . ARG A 1 102 ? -5.546 1.869 -7.340 1.00 83.56 102 ARG A N 1
ATOM 818 C CA . ARG A 1 102 ? -6.181 3.086 -6.795 1.00 83.56 102 ARG A CA 1
ATOM 819 C C . ARG A 1 102 ? -5.657 3.486 -5.412 1.00 83.56 102 ARG A C 1
ATOM 821 O O . ARG A 1 102 ? -5.457 4.670 -5.176 1.00 83.56 102 ARG A O 1
ATOM 828 N N . LEU A 1 103 ? -5.426 2.521 -4.520 1.00 84.19 103 LEU A N 1
ATOM 829 C CA . LEU A 1 103 ? -4.918 2.782 -3.168 1.00 84.19 103 LEU A CA 1
ATOM 830 C C . LEU A 1 103 ? -3.534 3.440 -3.192 1.00 84.19 103 LEU A C 1
ATOM 832 O O . LEU A 1 103 ? -3.316 4.426 -2.494 1.00 84.19 103 LEU A O 1
ATOM 836 N N . ILE A 1 104 ? -2.639 2.957 -4.061 1.00 87.12 104 ILE A N 1
ATOM 837 C CA . ILE A 1 104 ? -1.306 3.542 -4.228 1.00 87.12 104 ILE A CA 1
ATOM 838 C C . ILE A 1 104 ? -1.413 4.969 -4.764 1.00 87.12 104 ILE A C 1
ATOM 840 O O . ILE A 1 104 ? -0.789 5.880 -4.226 1.00 87.12 104 ILE A O 1
ATOM 844 N N . LEU A 1 105 ? -2.257 5.179 -5.777 1.00 85.38 105 LEU A N 1
ATOM 845 C CA . LEU A 1 105 ? -2.498 6.503 -6.352 1.00 85.38 105 LEU A CA 1
ATOM 846 C C . LEU A 1 105 ? -3.081 7.498 -5.338 1.00 85.38 105 LEU A C 1
ATOM 848 O O . LEU A 1 105 ? -2.712 8.669 -5.356 1.00 85.38 105 LEU A O 1
ATOM 852 N N . GLN A 1 106 ? -3.964 7.043 -4.448 1.00 79.50 106 GLN A N 1
ATOM 853 C CA . GLN A 1 106 ? -4.531 7.883 -3.395 1.00 79.50 106 GLN A CA 1
ATOM 854 C C . GLN A 1 106 ? -3.469 8.320 -2.380 1.00 79.50 106 GLN A C 1
ATOM 856 O O . GLN A 1 106 ? -3.429 9.501 -2.054 1.00 79.50 106 GLN A O 1
ATOM 861 N N . LEU A 1 107 ? -2.574 7.430 -1.927 1.00 73.44 107 LEU A N 1
ATOM 862 C CA . LEU A 1 107 ? -1.490 7.834 -1.022 1.00 73.44 107 LEU A CA 1
ATOM 863 C C . LEU A 1 107 ? -0.519 8.806 -1.698 1.00 73.44 107 LEU A C 1
ATOM 865 O O . LEU A 1 107 ? -0.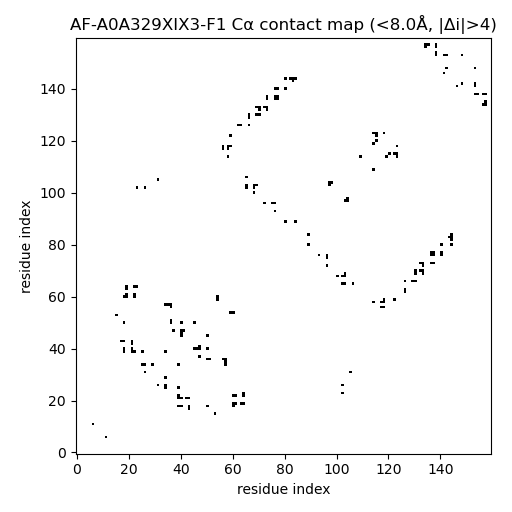122 9.776 -1.067 1.00 73.44 107 LEU A O 1
ATOM 869 N N . LEU A 1 108 ? -0.171 8.589 -2.973 1.00 76.44 108 LEU A N 1
ATOM 870 C CA . LEU A 1 108 ? 0.696 9.515 -3.716 1.00 76.44 108 LEU A CA 1
ATOM 871 C C . LEU A 1 108 ? 0.110 10.936 -3.792 1.00 76.44 108 LEU A C 1
ATOM 873 O O . LEU A 1 108 ? 0.860 11.899 -3.941 1.00 76.44 108 LEU A O 1
ATOM 877 N N . ALA A 1 109 ? -1.215 11.073 -3.682 1.00 75.44 109 ALA A N 1
ATOM 878 C CA . ALA A 1 109 ? -1.892 12.364 -3.610 1.00 75.44 109 ALA A CA 1
ATOM 879 C C . ALA A 1 109 ? -1.899 12.978 -2.194 1.00 75.44 109 ALA A C 1
ATOM 881 O O . ALA A 1 109 ? -2.103 14.186 -2.056 1.00 75.44 109 ALA A O 1
ATOM 882 N N . VAL A 1 110 ? -1.668 12.184 -1.142 1.00 75.44 110 VAL A N 1
ATOM 883 C CA . VAL A 1 110 ? -1.549 12.666 0.241 1.00 75.44 110 VAL A CA 1
ATOM 884 C C . VAL A 1 110 ? -0.122 13.160 0.485 1.00 75.44 110 VAL A C 1
ATOM 886 O O . VAL A 1 110 ? 0.852 12.463 0.217 1.00 75.44 110 VAL A O 1
ATOM 889 N N . SER A 1 111 ? 0.026 14.370 1.030 1.00 71.12 111 SER A N 1
ATOM 890 C CA . SER A 1 111 ? 1.354 14.928 1.296 1.00 71.12 111 SER A CA 1
ATOM 891 C C . SER A 1 111 ? 2.076 14.208 2.443 1.00 71.12 111 SER A C 1
ATOM 893 O O . SER A 1 111 ? 1.486 13.930 3.492 1.00 71.12 111 SER A O 1
ATOM 895 N N . ASP A 1 112 ? 3.386 13.993 2.278 1.00 71.62 112 ASP A N 1
ATOM 896 C CA . ASP A 1 112 ? 4.268 13.389 3.292 1.00 71.62 112 ASP A CA 1
ATOM 897 C C . ASP A 1 112 ? 4.183 14.131 4.642 1.00 71.62 112 ASP A C 1
ATOM 899 O O . ASP A 1 112 ? 4.084 13.519 5.703 1.00 71.62 112 ASP A O 1
ATOM 903 N N . ALA A 1 113 ? 4.082 15.466 4.615 1.00 73.94 113 ALA A N 1
ATOM 904 C CA . ALA A 1 113 ? 3.904 16.284 5.817 1.00 73.94 113 ALA A CA 1
ATOM 905 C C . ALA A 1 113 ? 2.595 15.982 6.576 1.00 73.94 113 ALA A C 1
ATOM 907 O O . ALA A 1 113 ? 2.586 15.962 7.809 1.00 73.94 113 ALA A O 1
ATOM 908 N N . SER A 1 114 ? 1.489 15.729 5.862 1.00 77.94 114 SER A N 1
ATOM 909 C CA . SER A 1 114 ? 0.214 15.369 6.494 1.00 77.94 114 SER A CA 1
ATOM 910 C C . SER A 1 114 ? 0.304 14.008 7.177 1.00 77.94 114 SER A C 1
ATOM 912 O O . SER A 1 114 ? -0.134 13.874 8.320 1.00 77.94 114 SER A O 1
ATOM 914 N N . LEU A 1 115 ? 0.917 13.022 6.516 1.00 79.06 115 LEU A N 1
ATOM 915 C CA . LEU A 1 115 ? 1.099 11.684 7.078 1.00 79.06 115 LEU A CA 1
ATOM 916 C C . LEU A 1 115 ? 2.011 11.721 8.310 1.00 79.06 115 LEU A C 1
ATOM 918 O O . LEU A 1 115 ? 1.584 11.292 9.382 1.00 79.06 115 LEU A O 1
ATOM 922 N N . ARG A 1 116 ? 3.195 12.342 8.203 1.00 81.31 116 ARG A N 1
ATOM 923 C CA . ARG A 1 116 ? 4.145 12.503 9.321 1.00 81.31 116 ARG A CA 1
ATOM 924 C C . ARG A 1 116 ? 3.497 13.105 10.559 1.00 81.31 116 ARG A C 1
ATOM 926 O O . ARG A 1 116 ? 3.655 12.569 11.651 1.00 81.31 116 ARG A O 1
ATOM 933 N N . SER A 1 117 ? 2.714 14.174 10.396 1.00 85.12 117 SER A N 1
ATOM 934 C CA . SER A 1 117 ? 2.043 14.823 11.532 1.00 85.12 117 SER A CA 1
ATOM 935 C C . SER A 1 117 ? 1.056 13.920 12.284 1.00 85.12 117 SER A C 1
ATOM 937 O O . SER A 1 117 ? 0.769 14.178 13.450 1.00 85.12 117 SER A O 1
ATOM 939 N N . LYS A 1 118 ? 0.525 12.877 11.637 1.00 86.62 118 LYS A N 1
ATOM 940 C CA . LYS A 1 118 ? -0.559 12.049 12.176 1.00 86.62 118 LYS A CA 1
ATOM 941 C C . LYS A 1 118 ? -0.098 10.694 12.709 1.00 86.62 118 LYS A C 1
ATOM 943 O O . LYS A 1 118 ? -0.689 10.218 13.672 1.00 86.62 118 LYS A O 1
ATOM 948 N N . CYS A 1 119 ? 0.923 10.081 12.109 1.00 86.12 119 CYS A N 1
ATOM 949 C CA . CYS A 1 119 ? 1.471 8.793 12.558 1.00 86.12 119 CYS A CA 1
ATOM 950 C C . CYS A 1 119 ? 2.885 8.888 13.158 1.00 86.12 119 CYS A C 1
ATOM 952 O O . CYS A 1 119 ? 3.380 7.905 13.699 1.00 86.12 119 CYS A O 1
ATOM 954 N N . GLY A 1 120 ? 3.534 10.054 13.084 1.00 88.00 120 GLY A N 1
ATOM 955 C CA . GLY A 1 120 ? 4.902 10.261 13.556 1.00 88.00 120 GLY A CA 1
ATOM 956 C C . GLY A 1 120 ? 5.970 9.779 12.571 1.00 88.00 120 GLY A C 1
ATOM 957 O O . GLY A 1 120 ? 5.693 9.042 11.622 1.00 88.00 120 GLY A O 1
ATOM 958 N N . ASP A 1 121 ? 7.213 10.205 12.803 1.00 86.69 121 ASP A N 1
ATOM 959 C CA . ASP A 1 121 ? 8.337 9.919 11.903 1.00 86.69 121 ASP A CA 1
ATOM 960 C C . ASP A 1 121 ? 8.730 8.440 11.879 1.00 86.69 121 ASP A C 1
ATOM 962 O O . ASP A 1 121 ? 9.058 7.918 10.817 1.00 86.69 121 ASP A O 1
ATOM 966 N N . GLU A 1 122 ? 8.648 7.746 13.017 1.00 88.31 122 GLU A N 1
ATOM 967 C CA . GLU A 1 122 ? 9.002 6.324 13.116 1.00 88.31 122 GLU A CA 1
ATOM 968 C C . GLU A 1 122 ? 8.115 5.457 12.211 1.00 88.31 122 GLU A C 1
ATOM 970 O O . GLU A 1 122 ? 8.622 4.648 11.435 1.00 88.31 122 GLU A O 1
ATOM 975 N N . ALA A 1 123 ? 6.799 5.696 12.211 1.00 86.94 123 ALA A N 1
ATOM 976 C CA . ALA A 1 123 ? 5.861 4.972 11.355 1.00 86.94 123 ALA A CA 1
ATOM 977 C C . ALA A 1 123 ? 6.127 5.205 9.857 1.00 86.94 123 ALA A C 1
ATOM 979 O O . ALA A 1 123 ? 5.967 4.285 9.047 1.00 86.94 123 ALA A O 1
ATOM 980 N N . ILE A 1 124 ? 6.557 6.417 9.487 1.00 86.94 124 ILE A N 1
ATOM 981 C CA . ILE A 1 124 ? 6.921 6.760 8.106 1.00 86.94 124 ILE A CA 1
ATOM 982 C C . ILE A 1 124 ? 8.246 6.118 7.712 1.00 86.94 124 ILE A C 1
ATOM 984 O O . ILE A 1 124 ? 8.336 5.549 6.628 1.00 86.94 124 ILE A O 1
ATOM 988 N N . MET A 1 125 ? 9.251 6.145 8.585 1.00 87.44 125 MET A N 1
ATOM 989 C CA . MET A 1 125 ? 10.527 5.469 8.340 1.00 87.44 125 MET A CA 1
ATOM 990 C C . MET A 1 125 ? 10.337 3.960 8.163 1.00 87.44 125 MET A C 1
ATOM 992 O O . MET A 1 125 ? 10.887 3.368 7.234 1.00 87.44 125 MET A O 1
ATOM 996 N N . ASP A 1 126 ? 9.521 3.341 9.015 1.00 90.19 126 ASP A N 1
ATOM 997 C CA . ASP A 1 126 ? 9.161 1.932 8.891 1.00 90.19 126 ASP A CA 1
ATOM 998 C C . ASP A 1 126 ? 8.431 1.650 7.577 1.00 90.19 126 ASP A C 1
ATOM 1000 O O . ASP A 1 126 ? 8.705 0.652 6.917 1.00 90.19 126 ASP A O 1
ATOM 1004 N N . PHE A 1 127 ? 7.526 2.540 7.168 1.00 88.75 127 PHE A N 1
ATOM 1005 C CA . PHE A 1 127 ? 6.829 2.419 5.893 1.00 88.75 127 PHE A CA 1
ATOM 1006 C C . PHE A 1 127 ? 7.795 2.508 4.708 1.00 88.75 127 PHE A C 1
ATOM 1008 O O . PHE A 1 127 ? 7.777 1.630 3.848 1.00 88.75 127 PHE A O 1
ATOM 1015 N N . GLN A 1 128 ? 8.673 3.514 4.688 1.00 87.06 128 GLN A N 1
ATOM 1016 C CA . GLN A 1 128 ? 9.693 3.699 3.652 1.00 87.06 128 GLN A CA 1
ATOM 1017 C C . GLN A 1 128 ? 10.608 2.472 3.539 1.00 87.06 128 GLN A C 1
ATOM 1019 O O . GLN A 1 128 ? 10.873 1.988 2.436 1.00 87.06 128 GLN A O 1
ATOM 1024 N N . ARG A 1 129 ? 11.043 1.919 4.678 1.00 90.31 129 ARG A N 1
ATOM 1025 C CA . ARG A 1 129 ? 11.833 0.684 4.720 1.00 90.31 129 ARG A CA 1
ATOM 1026 C C . ARG A 1 129 ? 11.067 -0.499 4.130 1.00 90.31 129 ARG A C 1
ATOM 1028 O O . ARG A 1 129 ? 11.634 -1.263 3.352 1.00 90.31 129 ARG A O 1
ATOM 1035 N N . ASP A 1 130 ? 9.795 -0.645 4.472 1.00 90.56 130 ASP A N 1
ATOM 1036 C CA . ASP A 1 130 ? 8.992 -1.801 4.075 1.00 90.56 130 ASP A CA 1
ATOM 1037 C C . ASP A 1 130 ? 8.556 -1.766 2.602 1.00 90.56 130 ASP A C 1
ATOM 1039 O O . ASP A 1 130 ? 8.334 -2.823 2.009 1.00 90.56 130 ASP A O 1
ATOM 1043 N N . ILE A 1 131 ? 8.480 -0.584 1.979 1.00 90.88 131 ILE A N 1
ATOM 1044 C CA . ILE A 1 131 ? 8.228 -0.454 0.532 1.00 90.88 131 ILE A CA 1
ATOM 1045 C C . ILE A 1 131 ? 9.511 -0.508 -0.306 1.00 90.88 131 ILE A C 1
ATOM 1047 O O . ILE A 1 131 ? 9.440 -0.711 -1.517 1.00 90.88 131 ILE A O 1
ATOM 1051 N N . HIS A 1 132 ? 10.694 -0.394 0.305 1.00 89.75 132 HIS A N 1
ATOM 1052 C CA . HIS A 1 132 ? 11.979 -0.475 -0.398 1.00 89.75 132 HIS A CA 1
ATOM 1053 C C . HIS A 1 132 ? 12.135 -1.719 -1.305 1.00 89.75 132 HIS A C 1
ATOM 1055 O O . HIS A 1 132 ? 12.620 -1.572 -2.432 1.00 89.75 132 HIS A O 1
ATOM 1061 N N . PRO A 1 133 ? 11.683 -2.933 -0.914 1.00 90.94 133 PRO A N 1
ATOM 1062 C CA . PRO A 1 133 ? 11.748 -4.109 -1.782 1.00 90.94 133 PRO A CA 1
ATOM 1063 C C . PRO A 1 133 ? 11.007 -3.952 -3.117 1.00 90.94 133 PRO A C 1
ATOM 1065 O O . PRO A 1 133 ? 11.412 -4.559 -4.107 1.00 90.94 133 PRO A O 1
ATOM 1068 N N . PHE A 1 134 ? 9.948 -3.135 -3.176 1.00 92.31 134 PHE A N 1
ATOM 1069 C CA . PHE A 1 134 ? 9.273 -2.832 -4.438 1.00 92.31 134 PHE A CA 1
ATOM 1070 C C . PHE A 1 134 ? 10.197 -2.066 -5.392 1.00 92.31 134 PHE A C 1
ATOM 1072 O O . PHE A 1 134 ? 10.322 -2.442 -6.557 1.00 92.31 134 PHE A O 1
ATOM 1079 N N . PHE A 1 135 ? 10.887 -1.035 -4.902 1.00 89.50 135 PHE A N 1
ATOM 1080 C CA . PHE A 1 135 ? 11.822 -0.253 -5.716 1.00 89.50 135 PHE A CA 1
ATOM 1081 C C . PHE A 1 135 ? 13.037 -1.075 -6.147 1.00 89.50 135 PHE A C 1
ATOM 1083 O O . PHE A 1 135 ? 13.502 -0.939 -7.279 1.00 89.50 135 PHE A O 1
ATOM 1090 N N . ALA A 1 136 ? 13.517 -1.973 -5.284 1.00 89.88 136 ALA A N 1
ATOM 1091 C CA . ALA A 1 136 ? 14.556 -2.929 -5.648 1.00 89.88 136 ALA A CA 1
ATOM 1092 C C . ALA A 1 136 ? 14.102 -3.852 -6.797 1.00 89.88 136 ALA A C 1
ATOM 1094 O O . ALA A 1 136 ? 14.841 -4.045 -7.763 1.00 89.88 136 ALA A O 1
ATOM 1095 N N . GLU A 1 137 ? 12.869 -4.368 -6.740 1.00 93.00 137 GLU A N 1
ATOM 1096 C CA . GLU A 1 137 ? 12.304 -5.184 -7.821 1.00 93.00 137 GLU A CA 1
ATOM 1097 C C . GLU A 1 137 ? 12.121 -4.378 -9.114 1.00 93.00 137 GLU A C 1
ATOM 1099 O O . GLU A 1 137 ? 12.462 -4.859 -10.193 1.00 93.00 137 GLU A O 1
ATOM 1104 N N . LEU A 1 138 ? 11.633 -3.138 -9.023 1.00 91.94 138 LEU A N 1
ATOM 1105 C CA . LEU A 1 138 ? 11.498 -2.252 -10.179 1.00 91.94 138 LEU A CA 1
ATOM 1106 C C . LEU A 1 138 ? 12.858 -1.976 -10.838 1.00 91.94 138 LEU A C 1
ATOM 1108 O O . LEU A 1 138 ? 12.969 -2.035 -12.0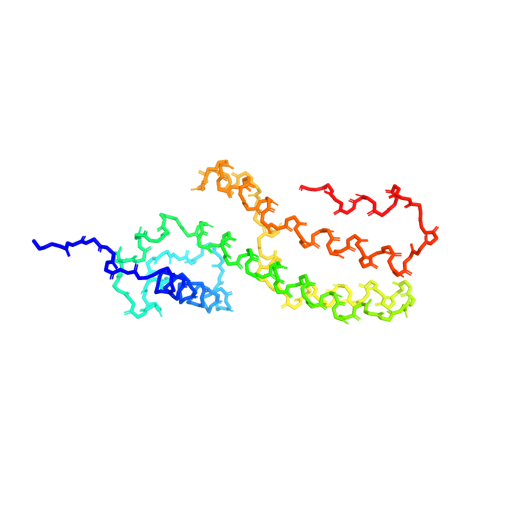63 1.00 91.94 138 LEU A O 1
ATOM 1112 N N . ALA A 1 139 ? 13.905 -1.733 -10.046 1.00 89.50 139 ALA A N 1
ATOM 1113 C CA . ALA A 1 139 ? 15.261 -1.537 -10.552 1.00 89.50 139 ALA A CA 1
ATOM 1114 C C . ALA A 1 139 ? 15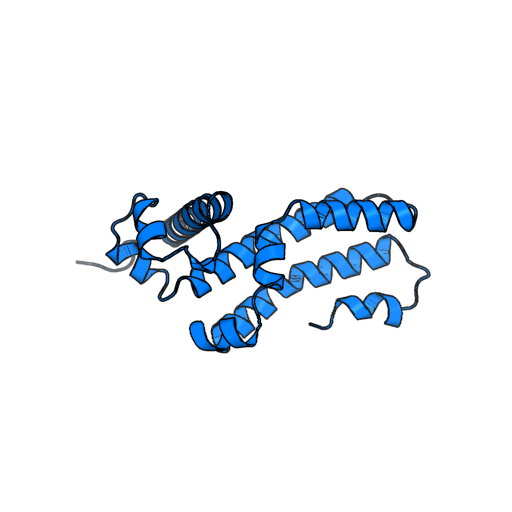.790 -2.786 -11.280 1.00 89.50 139 ALA A C 1
ATOM 1116 O O . ALA A 1 139 ? 16.384 -2.675 -12.354 1.00 89.50 139 ALA A O 1
ATOM 1117 N N . GLU A 1 140 ? 15.533 -3.981 -10.745 1.00 90.69 140 GLU A N 1
ATOM 1118 C CA . GLU A 1 140 ? 15.905 -5.241 -11.394 1.00 90.69 140 GLU A CA 1
ATOM 1119 C C . GLU A 1 140 ? 15.126 -5.466 -12.702 1.00 90.69 140 GLU A C 1
ATOM 1121 O O . GLU A 1 140 ? 15.703 -5.863 -13.719 1.00 90.69 140 GLU A O 1
ATOM 1126 N N . VAL A 1 141 ? 13.831 -5.139 -12.718 1.00 93.12 141 VAL A N 1
ATOM 1127 C CA . VAL A 1 141 ? 13.015 -5.140 -13.939 1.00 93.12 141 VAL A CA 1
ATOM 1128 C C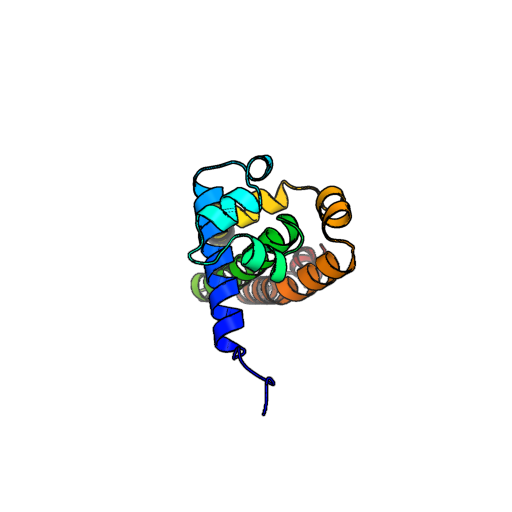 . VAL A 1 141 ? 13.614 -4.201 -14.989 1.00 93.12 141 VAL A C 1
ATOM 1130 O O . VAL A 1 141 ? 13.808 -4.624 -16.131 1.00 93.12 141 VAL A O 1
ATOM 1133 N N . LEU A 1 142 ? 13.962 -2.966 -14.620 1.00 91.12 142 LEU A N 1
ATOM 1134 C CA . LEU A 1 142 ? 14.581 -1.995 -15.528 1.00 91.12 142 LEU A CA 1
ATOM 1135 C C . LEU A 1 142 ? 15.918 -2.502 -16.072 1.00 91.12 142 LEU A C 1
ATOM 1137 O O . LEU A 1 142 ? 16.152 -2.427 -17.278 1.00 91.12 142 LEU A O 1
ATOM 1141 N N . ARG A 1 143 ? 16.764 -3.090 -15.218 1.00 89.56 143 ARG A N 1
ATOM 1142 C CA . ARG A 1 143 ? 18.044 -3.688 -15.621 1.00 89.56 143 ARG A CA 1
ATOM 1143 C C . ARG A 1 143 ? 17.858 -4.812 -16.643 1.00 89.56 143 ARG A C 1
ATOM 1145 O O . ARG A 1 143 ? 18.608 -4.890 -17.614 1.00 89.56 143 ARG A O 1
ATOM 1152 N N . ARG A 1 144 ? 16.849 -5.670 -16.458 1.00 91.00 144 ARG A N 1
ATOM 1153 C CA . ARG A 1 144 ? 16.527 -6.768 -17.386 1.00 91.00 144 ARG A CA 1
ATOM 1154 C C . ARG A 1 144 ? 15.960 -6.269 -18.719 1.00 91.00 144 ARG A C 1
ATOM 1156 O O . ARG A 1 144 ? 16.260 -6.841 -19.767 1.00 91.00 144 ARG A O 1
ATOM 1163 N N . GLN A 1 145 ? 15.121 -5.237 -18.688 1.00 92.56 145 GLN A N 1
ATOM 1164 C CA . GLN A 1 145 ? 14.481 -4.681 -19.886 1.00 92.56 145 GLN A CA 1
ATOM 1165 C C . GLN A 1 145 ? 15.464 -3.840 -20.718 1.00 92.56 145 GLN A C 1
ATOM 1167 O O . GLN A 1 145 ? 15.523 -3.987 -21.947 1.00 92.56 145 GLN A O 1
ATOM 1172 N N . PHE A 1 146 ? 16.297 -3.044 -20.043 1.00 90.81 146 PHE A N 1
ATOM 1173 C CA . PHE A 1 146 ? 17.214 -2.060 -20.624 1.00 90.81 146 PHE A CA 1
ATOM 1174 C C . PHE A 1 146 ? 18.660 -2.267 -20.119 1.00 90.81 146 PHE A C 1
ATOM 1176 O O . PHE A 1 146 ? 19.178 -1.458 -19.343 1.00 90.81 146 PHE A O 1
ATOM 1183 N N . PRO A 1 147 ? 19.342 -3.349 -20.545 1.00 88.50 147 PRO A N 1
ATOM 1184 C CA . PRO A 1 147 ? 20.705 -3.656 -20.113 1.00 88.50 147 PRO A CA 1
ATOM 1185 C C . PRO A 1 147 ? 21.723 -2.598 -20.565 1.00 88.50 147 PRO A C 1
ATOM 1187 O O . PRO A 1 147 ? 22.682 -2.345 -19.838 1.00 88.50 147 PRO A O 1
ATOM 1190 N N . ASP A 1 148 ? 21.469 -1.939 -21.698 1.00 87.19 148 ASP A N 1
ATOM 1191 C CA . ASP A 1 148 ? 22.365 -0.946 -22.307 1.00 87.19 148 ASP A CA 1
ATOM 1192 C C . ASP A 1 148 ? 22.170 0.483 -21.762 1.00 87.19 148 ASP A C 1
ATOM 1194 O O . ASP A 1 148 ? 22.923 1.383 -22.125 1.00 87.19 148 ASP A O 1
ATOM 1198 N N . ALA A 1 149 ? 21.159 0.711 -20.912 1.00 83.38 149 ALA A N 1
ATOM 1199 C CA . ALA A 1 149 ? 20.953 2.003 -20.255 1.00 83.38 149 ALA A CA 1
ATOM 1200 C C . ALA A 1 149 ? 22.059 2.272 -19.223 1.00 83.38 149 ALA A C 1
ATOM 1202 O O . ALA A 1 149 ? 22.546 1.338 -18.575 1.00 83.38 149 ALA A O 1
ATOM 1203 N N . ALA A 1 150 ? 22.439 3.539 -19.042 1.00 78.56 150 ALA A N 1
ATOM 1204 C CA . ALA A 1 150 ? 23.451 3.899 -18.057 1.00 78.56 150 ALA A CA 1
ATOM 1205 C C . ALA A 1 150 ? 22.939 3.644 -16.629 1.00 78.56 150 ALA A C 1
ATOM 1207 O O . ALA A 1 150 ? 21.751 3.792 -16.341 1.00 78.56 150 ALA A O 1
ATOM 1208 N N . GLU A 1 151 ? 23.836 3.289 -15.705 1.00 72.56 151 GLU A N 1
ATOM 1209 C CA . GLU A 1 151 ? 23.455 3.017 -14.310 1.00 72.56 151 GLU A CA 1
ATOM 1210 C C . GLU A 1 151 ? 22.767 4.228 -13.663 1.00 72.56 151 GLU A C 1
ATOM 1212 O O . GLU A 1 151 ? 21.733 4.078 -13.021 1.00 72.56 151 GLU A O 1
ATOM 1217 N N . SER A 1 152 ? 23.250 5.441 -13.949 1.00 70.62 152 SER A N 1
ATOM 1218 C CA . SER A 1 152 ? 22.642 6.698 -13.496 1.00 70.62 152 SER A CA 1
ATOM 1219 C C . SER A 1 152 ? 21.209 6.904 -14.000 1.00 70.62 152 SER A C 1
ATOM 1221 O O . SER A 1 152 ? 20.393 7.490 -13.295 1.00 70.62 152 SER A O 1
ATOM 1223 N N . GLU A 1 153 ? 20.872 6.406 -15.193 1.00 70.00 153 GLU A N 1
ATOM 1224 C CA . GLU A 1 153 ? 19.513 6.481 -15.742 1.00 70.00 153 GLU A CA 1
ATOM 1225 C C . GLU A 1 153 ? 18.575 5.465 -15.074 1.00 70.00 153 GLU A C 1
ATOM 1227 O O . GLU A 1 153 ? 17.376 5.715 -14.942 1.00 70.00 153 GLU A O 1
ATOM 1232 N N . ARG A 1 154 ? 19.123 4.332 -14.615 1.00 65.56 154 ARG A N 1
ATOM 1233 C CA . ARG A 1 154 ? 18.386 3.283 -13.893 1.00 65.56 154 ARG A CA 1
ATOM 1234 C C . ARG A 1 154 ? 18.192 3.615 -12.411 1.00 65.56 154 ARG A C 1
ATOM 1236 O O . ARG A 1 154 ? 17.175 3.237 -11.833 1.00 65.56 154 ARG A O 1
ATOM 1243 N N . GLU A 1 155 ? 19.127 4.342 -11.803 1.00 66.38 155 GLU A N 1
ATOM 1244 C CA . GLU A 1 155 ? 19.083 4.716 -10.384 1.00 66.38 155 GLU A CA 1
ATOM 1245 C C . GLU A 1 155 ? 18.164 5.903 -10.066 1.00 66.38 155 GLU A C 1
ATOM 1247 O O . GLU A 1 155 ? 17.764 6.041 -8.911 1.00 66.38 155 GLU A O 1
ATOM 1252 N N . MET A 1 156 ? 17.728 6.690 -11.063 1.00 64.75 156 MET A N 1
ATOM 1253 C CA . MET A 1 156 ? 16.749 7.779 -10.866 1.00 64.75 156 MET A CA 1
ATOM 1254 C C . MET A 1 156 ? 15.456 7.326 -10.160 1.00 64.75 156 MET A C 1
ATOM 1256 O O . MET A 1 156 ? 14.791 8.133 -9.515 1.00 64.75 156 MET A O 1
ATOM 1260 N N . PHE A 1 157 ? 15.107 6.039 -10.244 1.00 58.50 157 PHE A N 1
ATOM 1261 C CA . PHE A 1 157 ? 13.910 5.461 -9.625 1.00 58.50 157 PHE A CA 1
ATOM 1262 C C . PHE A 1 157 ? 14.094 5.028 -8.158 1.00 58.50 157 PHE A C 1
ATOM 1264 O O . PHE A 1 157 ? 13.135 4.552 -7.555 1.00 58.50 157 PHE A O 1
ATOM 1271 N N . ARG A 1 158 ? 15.299 5.157 -7.575 1.00 55.97 158 ARG A N 1
ATOM 1272 C CA . ARG A 1 158 ? 15.590 4.752 -6.182 1.00 55.97 158 ARG A CA 1
ATOM 1273 C C . ARG A 1 158 ? 15.437 5.873 -5.148 1.00 55.97 158 ARG A C 1
ATOM 1275 O O . ARG A 1 158 ? 15.464 5.585 -3.957 1.00 55.97 158 ARG A O 1
ATOM 1282 N N . THR A 1 159 ? 15.304 7.125 -5.576 1.00 44.12 159 THR A N 1
ATOM 1283 C CA . THR A 1 159 ? 15.245 8.300 -4.691 1.00 44.12 159 THR A CA 1
ATOM 1284 C C . THR A 1 159 ? 13.816 8.812 -4.527 1.00 44.12 159 THR A C 1
ATOM 1286 O O . THR A 1 159 ? 13.393 9.663 -5.307 1.00 44.12 159 THR A O 1
ATOM 1289 N N . GLN A 1 160 ? 13.102 8.318 -3.509 1.00 47.97 160 GLN A N 1
ATOM 1290 C CA . GLN A 1 160 ? 12.081 9.063 -2.753 1.00 47.97 160 GLN A CA 1
ATOM 1291 C C . GLN A 1 160 ? 12.112 8.638 -1.285 1.00 47.97 160 GLN A C 1
ATOM 1293 O O . GLN A 1 160 ? 12.204 7.415 -1.038 1.00 47.97 160 GLN A O 1
#

Sequence (160 aa):
MGNVRARTDAEVAARRAEILDATAALLAEQEYETVTLAAIAKKCSIARPSVYHYYATKEEVYLDLMRREYAAWATEIRVRFKRRMGREEFCRELADSLLGRRLILQLLAVSDASLRSKCGDEAIMDFQRDIHPFFAELAEVLRRQFPDAAESEREMFRTQ

pLDDT: mean 86.81, std 12.4, range [35.5, 97.81]